Protein AF-H3DMJ4-F1 (afdb_monomer_lite)

Foldseek 3Di:
DQDDDLVVVVVVCLVPVVCLDPVVLVVLLVVLLVCVLVVVLVRSLNSLLVSLLSVVLVVVCVVVVHDSSVCSVVSSVQVVVDDPVVVVVSVVVSVVSNVVSNVSNVVVVVVVVVVVVVVVQQVQQDPVRDRPVVVLVPDDPQCVVCVVVVPPPSNVVVVVPDDDD

Sequence (165 aa):
GMLHRWDDSQRYLSDNPDLVCEETANYLVIMCIDLEVEEKHALMEQVAHQTIVMQFILELAKSLKVDPRGCFRQFFEKIKTADQQYQDAFNDELESFKERVRGRAKIRIEKAMKEYEEEERQKRLGPGGLDPVEVYESLPPEMQKCFDEKDIQMLQDVITKMDPT

Radius of gyration: 28.88 Å; chains: 1; bounding box: 57×34×80 Å

InterPro domains:
  IPR004918 Cdc37 [PTHR12800] (1-165)
  IPR013873 Cdc37, C-terminal [PF08564] (130-164)
  IPR013873 Cdc37, C-terminal [SM01069] (124-165)
  IPR013874 Cdc37, Hsp90 binding [PF08565] (5-108)
  IPR013874 Cdc37, Hsp90 binding [SM01070] (1-120)
  IPR038189 Cdc37, Hsp90-binding domain superfamily [G3DSA:1.20.58.610] (1-114)

Structure (mmCIF, N/CA/C/O backbone):
data_AF-H3DMJ4-F1
#
_entry.id   AF-H3DMJ4-F1
#
loop_
_atom_site.group_PDB
_atom_site.id
_atom_site.type_symbol
_atom_site.label_atom_id
_atom_site.label_alt_id
_atom_site.label_comp_id
_atom_site.label_asym_id
_atom_site.label_entity_id
_atom_site.label_seq_id
_atom_site.pdbx_PDB_ins_code
_atom_site.Cartn_x
_atom_site.Cartn_y
_atom_site.Cartn_z
_atom_site.occupancy
_atom_site.B_iso_or_equiv
_atom_site.auth_seq_id
_atom_site.auth_comp_id
_atom_site.auth_asym_id
_atom_site.auth_atom_id
_atom_site.pdbx_PDB_model_num
ATOM 1 N N . GLY A 1 1 ? 0.301 -7.784 -10.546 1.00 84.38 1 GLY A N 1
ATOM 2 C CA . GLY A 1 1 ? 0.264 -7.961 -9.084 1.00 84.38 1 GLY A CA 1
ATOM 3 C C . GLY A 1 1 ? 1.163 -9.085 -8.606 1.00 84.38 1 GLY A C 1
ATOM 4 O O . GLY A 1 1 ? 2.093 -8.809 -7.880 1.00 84.38 1 GLY A O 1
ATOM 5 N N . MET A 1 2 ? 0.915 -10.341 -8.992 1.00 93.38 2 MET A N 1
ATOM 6 C CA . MET A 1 2 ? 1.558 -11.500 -8.333 1.00 93.38 2 MET A CA 1
ATOM 7 C C . MET A 1 2 ? 2.869 -12.000 -8.969 1.00 93.38 2 MET A C 1
ATOM 9 O O . MET A 1 2 ? 3.516 -12.888 -8.417 1.00 93.38 2 MET A O 1
ATOM 13 N N . LEU A 1 3 ? 3.253 -11.463 -10.131 1.00 94.50 3 LEU A N 1
ATOM 14 C CA . LEU A 1 3 ? 4.530 -11.786 -10.772 1.00 94.50 3 LEU A CA 1
ATOM 15 C C . LEU A 1 3 ? 5.697 -11.189 -9.976 1.00 94.50 3 LEU A C 1
ATOM 17 O O . LEU A 1 3 ? 5.514 -10.254 -9.201 1.00 94.50 3 LEU A O 1
ATOM 21 N N . HIS A 1 4 ? 6.900 -11.717 -10.189 1.00 90.31 4 HIS A N 1
ATOM 22 C CA . HIS A 1 4 ? 8.109 -11.230 -9.516 1.00 90.31 4 HIS A CA 1
ATOM 23 C C . HIS A 1 4 ? 9.275 -11.067 -10.486 1.00 90.31 4 HIS A C 1
ATOM 25 O O . HIS A 1 4 ? 9.911 -10.020 -10.528 1.00 90.31 4 HIS A O 1
ATOM 31 N N . ARG A 1 5 ? 9.526 -12.085 -11.315 1.00 93.81 5 ARG A N 1
ATOM 32 C CA . ARG A 1 5 ? 10.631 -12.062 -12.273 1.00 93.81 5 ARG A CA 1
ATOM 33 C C . ARG A 1 5 ? 10.399 -10.997 -13.342 1.00 93.81 5 ARG A C 1
ATOM 35 O O . ARG A 1 5 ? 9.335 -10.947 -13.957 1.00 93.81 5 ARG A O 1
ATOM 42 N N . TRP A 1 6 ? 11.439 -10.215 -13.618 1.00 93.88 6 TRP A N 1
ATOM 43 C CA . TRP A 1 6 ? 11.411 -9.140 -14.610 1.00 93.88 6 TRP A CA 1
ATOM 44 C C . TRP A 1 6 ? 10.975 -9.604 -15.999 1.00 93.88 6 TRP A C 1
ATOM 46 O O . TRP A 1 6 ? 10.169 -8.937 -16.641 1.00 93.88 6 TRP A O 1
ATOM 56 N N . ASP A 1 7 ? 11.476 -10.757 -16.446 1.00 94.75 7 AS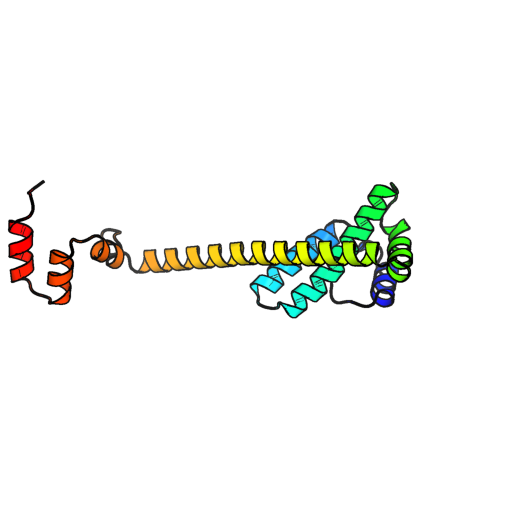P A N 1
ATOM 57 C CA . ASP A 1 7 ? 11.128 -11.320 -17.754 1.00 94.75 7 ASP A CA 1
ATOM 58 C C . ASP A 1 7 ? 9.643 -11.687 -17.843 1.00 94.75 7 ASP A C 1
ATOM 60 O O . ASP A 1 7 ? 9.000 -11.417 -18.858 1.00 94.75 7 ASP A O 1
ATOM 64 N N . ASP A 1 8 ? 9.080 -12.236 -16.764 1.00 96.75 8 ASP A N 1
ATOM 65 C CA . ASP A 1 8 ? 7.675 -12.638 -16.713 1.00 96.75 8 ASP A CA 1
ATOM 66 C C . ASP A 1 8 ? 6.763 -11.404 -16.707 1.00 96.75 8 ASP A C 1
ATOM 68 O O . ASP A 1 8 ? 5.798 -11.349 -17.471 1.00 96.75 8 ASP A O 1
ATOM 72 N N . SER A 1 9 ? 7.094 -10.376 -15.913 1.00 96.88 9 SER A N 1
ATOM 73 C CA . SER A 1 9 ? 6.357 -9.104 -15.902 1.00 96.88 9 SER A CA 1
ATOM 74 C C . SER A 1 9 ? 6.426 -8.391 -17.257 1.00 96.88 9 SER A C 1
ATOM 76 O O . SER A 1 9 ? 5.399 -7.949 -17.772 1.00 96.88 9 SER A O 1
ATOM 78 N N . GLN A 1 10 ? 7.606 -8.322 -17.880 1.00 96.69 10 GLN A N 1
ATOM 79 C CA . GLN A 1 10 ? 7.781 -7.706 -19.199 1.00 96.69 10 GLN A CA 1
ATOM 80 C C . GLN A 1 10 ? 6.995 -8.445 -20.289 1.00 96.69 10 GLN A C 1
ATOM 82 O O . GLN A 1 10 ? 6.391 -7.808 -21.160 1.00 96.69 10 GLN A O 1
ATOM 87 N N . ARG A 1 11 ? 6.997 -9.783 -20.251 1.00 97.31 11 ARG A N 1
ATOM 88 C CA . ARG A 1 11 ? 6.221 -10.617 -21.172 1.00 97.31 11 ARG A CA 1
ATOM 89 C C . ARG A 1 11 ? 4.725 -10.394 -20.980 1.00 97.31 11 ARG A C 1
ATOM 91 O O . ARG A 1 11 ? 4.039 -10.084 -21.944 1.00 97.31 11 ARG A O 1
ATOM 98 N N . TYR A 1 12 ? 4.244 -10.452 -19.742 1.00 97.69 12 TYR A N 1
ATOM 99 C CA . TYR A 1 12 ? 2.826 -10.279 -19.436 1.00 97.69 12 TYR A CA 1
ATOM 100 C C . TYR A 1 12 ? 2.287 -8.910 -19.879 1.00 97.69 12 TYR A C 1
ATOM 102 O O . TYR A 1 12 ? 1.199 -8.835 -20.446 1.00 97.69 12 TYR A O 1
ATOM 110 N N . LEU A 1 13 ? 3.063 -7.837 -19.680 1.00 97.44 13 LEU A N 1
ATOM 111 C CA . LEU A 1 13 ? 2.712 -6.493 -20.159 1.00 97.44 13 LEU A CA 1
ATOM 112 C C . LEU A 1 13 ? 2.834 -6.348 -21.683 1.00 97.44 13 LEU A C 1
ATOM 114 O O . LEU A 1 13 ? 2.126 -5.542 -22.275 1.00 97.44 13 LEU A O 1
ATOM 118 N N . SER A 1 14 ? 3.701 -7.126 -22.337 1.00 96.75 14 SER A N 1
ATOM 119 C CA . SER A 1 14 ? 3.756 -7.172 -23.805 1.00 96.75 14 SER A CA 1
ATOM 120 C C . SER A 1 14 ? 2.525 -7.849 -24.399 1.00 96.75 14 SER A C 1
ATOM 122 O O . SER A 1 14 ? 2.024 -7.382 -25.417 1.00 96.75 14 SER A O 1
ATOM 124 N N . ASP A 1 15 ? 2.039 -8.904 -23.746 1.00 97.81 15 ASP A N 1
ATOM 125 C CA . ASP A 1 15 ? 0.831 -9.627 -24.147 1.00 97.81 15 ASP A CA 1
ATOM 126 C C . ASP A 1 15 ? -0.447 -8.836 -23.799 1.00 97.81 15 ASP A C 1
ATOM 128 O O . ASP A 1 15 ? -1.472 -9.002 -24.454 1.00 97.81 15 ASP A O 1
ATOM 132 N N . ASN A 1 16 ? -0.380 -7.942 -22.803 1.00 97.25 16 ASN A N 1
ATOM 133 C CA . ASN A 1 16 ? -1.505 -7.124 -22.334 1.00 97.25 16 ASN A CA 1
ATOM 134 C C . ASN A 1 16 ? -1.114 -5.637 -22.158 1.00 97.25 16 ASN A C 1
ATOM 136 O O . ASN A 1 16 ? -1.073 -5.145 -21.023 1.00 97.25 16 ASN A O 1
ATOM 140 N N . PRO A 1 17 ? -0.834 -4.888 -23.244 1.00 95.81 17 PRO A N 1
ATOM 141 C CA . PRO A 1 17 ? -0.336 -3.511 -23.144 1.00 95.81 17 PRO A CA 1
ATOM 142 C C . PRO A 1 17 ? -1.311 -2.536 -22.480 1.00 95.81 17 PRO A C 1
ATOM 144 O O . PRO A 1 17 ? -0.881 -1.548 -21.889 1.00 95.81 17 PRO A O 1
ATOM 147 N N . ASP A 1 18 ? -2.616 -2.812 -22.540 1.00 96.62 18 ASP A N 1
ATOM 148 C CA . ASP A 1 18 ? -3.654 -1.964 -21.943 1.00 96.62 18 ASP A CA 1
ATOM 149 C C . ASP A 1 18 ? -3.535 -1.852 -20.417 1.00 96.62 18 ASP A C 1
ATOM 151 O O . ASP A 1 18 ? -4.002 -0.874 -19.837 1.00 96.62 18 ASP A O 1
ATOM 155 N N . LEU A 1 19 ? -2.857 -2.809 -19.772 1.00 97.69 19 LEU A N 1
ATOM 156 C CA . LEU A 1 19 ? -2.575 -2.781 -18.336 1.00 97.69 19 LEU A CA 1
ATOM 157 C C . LEU A 1 19 ? -1.495 -1.762 -17.954 1.00 97.69 19 LEU A C 1
ATOM 159 O O . LEU A 1 19 ? -1.340 -1.450 -16.775 1.00 97.69 19 LEU A O 1
ATOM 163 N N . VAL A 1 20 ? -0.732 -1.243 -18.919 1.00 97.81 20 VAL A N 1
ATOM 164 C CA . VAL A 1 20 ? 0.290 -0.225 -18.670 1.00 97.81 20 VAL A CA 1
ATOM 165 C C . VAL A 1 20 ? -0.379 1.154 -18.617 1.00 97.81 20 VAL A C 1
ATOM 167 O O . VAL A 1 20 ? -0.375 1.909 -19.592 1.00 97.81 20 VAL A O 1
ATOM 170 N N . CYS A 1 21 ? -1.007 1.458 -17.482 1.00 97.19 21 CYS A N 1
ATOM 171 C CA . CYS A 1 21 ? -1.759 2.693 -17.253 1.00 97.19 21 CYS A CA 1
ATOM 172 C C . CYS A 1 21 ? -1.837 3.074 -15.764 1.00 97.19 21 CYS A C 1
ATOM 174 O O . CYS A 1 21 ? -1.530 2.271 -14.876 1.00 97.19 21 CYS A O 1
ATOM 176 N N . GLU A 1 22 ? -2.263 4.311 -15.491 1.00 97.31 22 GLU A N 1
ATOM 177 C CA . GLU A 1 22 ? -2.405 4.834 -14.126 1.00 97.31 22 GLU A CA 1
ATOM 178 C C . GLU A 1 22 ? -3.496 4.097 -13.339 1.00 97.31 22 GLU A C 1
ATOM 180 O O . GLU A 1 22 ? -3.340 3.854 -12.144 1.00 97.31 22 GLU A O 1
ATOM 185 N N . GLU A 1 23 ? -4.572 3.667 -14.001 1.00 98.00 23 GLU A N 1
ATOM 186 C CA . GLU A 1 23 ? -5.675 2.935 -13.377 1.00 98.00 23 GLU A CA 1
ATOM 187 C C . GLU A 1 23 ? -5.204 1.604 -12.789 1.00 98.00 23 GLU A C 1
ATOM 189 O O . GLU A 1 23 ? -5.577 1.261 -11.665 1.00 98.00 23 GLU A O 1
ATOM 194 N N . THR A 1 24 ? -4.332 0.883 -13.500 1.00 98.19 24 THR A N 1
ATOM 195 C CA . THR A 1 24 ? -3.744 -0.363 -12.994 1.00 98.19 24 THR A CA 1
ATOM 196 C C . THR A 1 24 ? -2.871 -0.094 -11.772 1.00 98.19 24 THR A C 1
ATOM 198 O O . THR A 1 24 ? -2.977 -0.820 -10.785 1.00 98.19 24 THR A O 1
ATOM 201 N N . ALA A 1 25 ? -2.049 0.962 -11.787 1.00 97.81 25 ALA A N 1
ATOM 202 C CA . ALA A 1 25 ? -1.252 1.339 -10.619 1.00 97.81 25 ALA A CA 1
ATOM 203 C C . ALA A 1 25 ? -2.148 1.664 -9.412 1.00 97.81 25 ALA A C 1
ATOM 205 O O . ALA A 1 25 ? -1.938 1.121 -8.329 1.00 97.81 25 ALA A O 1
ATOM 206 N N . ASN A 1 26 ? -3.188 2.479 -9.609 1.00 97.50 26 ASN A N 1
ATOM 207 C CA . ASN A 1 26 ? -4.135 2.863 -8.560 1.00 97.50 26 ASN A CA 1
ATOM 208 C C . ASN A 1 26 ? -4.867 1.651 -7.973 1.00 97.50 26 ASN A C 1
ATOM 210 O O . ASN A 1 26 ? -4.999 1.531 -6.754 1.00 97.50 26 ASN A O 1
ATOM 214 N N . TYR A 1 27 ? -5.304 0.728 -8.828 1.00 98.38 27 TYR A N 1
ATOM 215 C CA . TYR A 1 27 ? -5.955 -0.501 -8.393 1.00 98.38 27 TYR A CA 1
ATOM 216 C C . TYR A 1 27 ? -5.019 -1.386 -7.560 1.00 98.38 27 TYR A C 1
ATOM 218 O O . TYR A 1 27 ? -5.423 -1.890 -6.513 1.00 98.38 27 TYR A O 1
ATOM 226 N N . LEU A 1 28 ? -3.754 -1.535 -7.971 1.00 98.31 28 LEU A N 1
ATOM 227 C CA . LEU A 1 28 ? -2.775 -2.313 -7.208 1.00 98.31 28 LEU A CA 1
ATOM 228 C C . LEU A 1 28 ? -2.476 -1.687 -5.836 1.00 98.31 28 LEU A C 1
ATOM 230 O O . LEU A 1 28 ? -2.317 -2.422 -4.865 1.00 98.31 28 LEU A O 1
ATOM 234 N N . VAL A 1 29 ? -2.471 -0.352 -5.719 1.00 98.38 29 VAL A N 1
ATOM 235 C CA . VAL A 1 29 ? -2.352 0.330 -4.416 1.00 98.38 29 VAL A CA 1
ATOM 236 C C . VAL A 1 29 ? -3.517 -0.031 -3.493 1.00 98.38 29 VAL A C 1
ATOM 238 O O . VAL A 1 29 ? -3.290 -0.357 -2.329 1.00 98.38 29 VAL A O 1
ATOM 241 N N . ILE A 1 30 ? -4.754 0.008 -3.999 1.00 98.00 30 ILE A N 1
ATOM 242 C CA . ILE A 1 30 ? -5.943 -0.364 -3.217 1.00 98.00 30 ILE A CA 1
ATOM 243 C C . ILE A 1 30 ? -5.851 -1.833 -2.789 1.00 98.00 30 ILE A C 1
ATOM 245 O O . ILE A 1 30 ? -6.026 -2.132 -1.611 1.00 98.00 30 ILE A O 1
ATOM 249 N N . MET A 1 31 ? -5.466 -2.720 -3.711 1.00 98.19 31 MET A N 1
ATOM 250 C CA . MET A 1 31 ? -5.263 -4.140 -3.424 1.00 98.19 31 MET A CA 1
ATOM 251 C C . MET A 1 31 ? -4.224 -4.369 -2.319 1.00 98.19 31 MET A C 1
ATOM 253 O O . MET A 1 31 ? -4.453 -5.201 -1.450 1.00 98.19 31 MET A O 1
ATOM 257 N N . CYS A 1 32 ? -3.107 -3.634 -2.307 1.00 98.50 32 CYS A N 1
ATOM 258 C CA . CYS A 1 32 ? -2.127 -3.724 -1.221 1.00 98.50 32 CYS A CA 1
ATOM 259 C C . CYS A 1 32 ? -2.745 -3.378 0.142 1.00 98.50 32 CYS A C 1
ATOM 261 O O . CYS A 1 32 ? -2.469 -4.063 1.121 1.00 98.50 32 CYS A O 1
ATOM 263 N N . ILE A 1 33 ? -3.585 -2.339 0.207 1.00 98.19 33 ILE A N 1
ATOM 264 C CA . ILE A 1 33 ? -4.247 -1.929 1.454 1.00 98.19 33 ILE A CA 1
ATOM 265 C C . ILE A 1 33 ? -5.249 -2.992 1.904 1.00 98.19 33 ILE A C 1
ATOM 267 O O . ILE A 1 33 ? -5.277 -3.323 3.084 1.00 98.19 33 ILE A O 1
ATOM 271 N N . ASP A 1 34 ? -6.059 -3.524 0.989 1.00 98.00 34 ASP A N 1
ATOM 272 C CA . ASP A 1 34 ? -7.039 -4.564 1.317 1.00 98.00 34 ASP A CA 1
ATOM 273 C C . ASP A 1 34 ? -6.344 -5.838 1.818 1.00 98.00 34 ASP A C 1
ATOM 275 O O . ASP A 1 34 ? -6.717 -6.373 2.857 1.00 98.00 34 ASP A O 1
ATOM 279 N N . LEU A 1 35 ? -5.270 -6.271 1.149 1.00 98.31 35 LEU A N 1
ATOM 280 C CA . LEU A 1 35 ? -4.471 -7.421 1.580 1.00 98.31 35 LEU A CA 1
ATOM 281 C C . LEU A 1 35 ? -3.855 -7.224 2.967 1.00 98.31 35 LEU A C 1
ATOM 283 O O . LEU A 1 35 ? -3.804 -8.172 3.744 1.00 98.31 35 LEU A O 1
ATOM 287 N N . GLU A 1 36 ? -3.394 -6.014 3.279 1.00 98.12 36 GLU A N 1
ATOM 288 C CA . GLU A 1 36 ? -2.839 -5.700 4.595 1.00 98.12 36 GLU A CA 1
ATOM 289 C C . GLU A 1 36 ? -3.915 -5.713 5.690 1.00 98.12 36 GLU A C 1
ATOM 291 O O . GLU A 1 36 ? -3.671 -6.228 6.777 1.00 98.12 36 GLU A O 1
ATOM 296 N N . VAL A 1 37 ? -5.119 -5.205 5.397 1.00 97.38 37 VAL A N 1
ATOM 297 C CA . VAL A 1 37 ? -6.276 -5.283 6.310 1.00 97.38 37 VAL A CA 1
ATOM 298 C C . VAL A 1 37 ? -6.719 -6.734 6.530 1.00 97.38 37 VAL A C 1
ATOM 300 O O . VAL A 1 37 ? -7.138 -7.083 7.627 1.00 97.38 37 VAL A O 1
ATOM 303 N N . GLU A 1 38 ? -6.602 -7.588 5.513 1.00 97.25 38 GLU A N 1
ATOM 304 C CA . GLU A 1 38 ? -6.886 -9.028 5.588 1.00 97.25 38 GLU A CA 1
ATOM 305 C C . GLU A 1 38 ? -5.750 -9.858 6.226 1.00 97.25 38 GLU A C 1
ATOM 307 O O . GLU A 1 38 ? -5.788 -11.087 6.154 1.00 97.25 38 GLU A O 1
ATOM 312 N N . GLU A 1 39 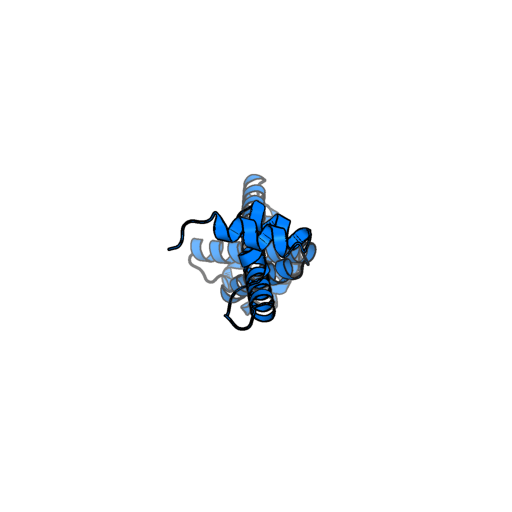? -4.723 -9.218 6.800 1.00 97.25 39 GLU A N 1
ATOM 313 C CA . GLU A 1 39 ? -3.539 -9.861 7.404 1.00 97.25 39 GLU A CA 1
ATOM 314 C C . GLU A 1 39 ? -2.712 -10.722 6.419 1.00 97.25 39 GLU A C 1
ATOM 316 O O . GLU A 1 39 ? -1.893 -11.563 6.798 1.00 97.25 39 GLU A O 1
ATOM 321 N N . LYS A 1 40 ? -2.868 -10.502 5.106 1.00 98.06 40 LYS A N 1
ATOM 322 C CA . LYS A 1 40 ? -2.141 -11.212 4.037 1.00 98.06 40 LYS A CA 1
ATOM 323 C C . LYS A 1 40 ? -0.819 -10.520 3.696 1.00 98.06 40 LYS A C 1
ATOM 325 O O . LYS A 1 40 ? -0.530 -10.250 2.527 1.00 98.06 40 LYS A O 1
ATOM 330 N N . HIS A 1 41 ? 0.018 -10.286 4.705 1.00 97.12 41 HIS A N 1
ATOM 331 C CA . HIS A 1 41 ? 1.241 -9.478 4.599 1.00 97.12 41 HIS A CA 1
ATOM 332 C C . HIS A 1 41 ? 2.195 -9.937 3.485 1.00 97.12 41 HIS A C 1
ATOM 334 O O . HIS A 1 41 ? 2.615 -9.137 2.656 1.00 97.12 41 HIS A O 1
ATOM 340 N N . ALA A 1 42 ? 2.483 -11.239 3.387 1.00 96.75 42 ALA A N 1
ATOM 341 C CA . ALA A 1 42 ? 3.395 -11.758 2.361 1.00 96.75 42 ALA A CA 1
ATOM 342 C C . ALA A 1 42 ? 2.884 -11.511 0.927 1.00 96.75 42 ALA A C 1
ATOM 344 O O . ALA A 1 42 ? 3.661 -11.227 0.016 1.00 96.75 42 ALA A O 1
ATOM 345 N N . LEU A 1 43 ? 1.564 -11.595 0.720 1.00 97.06 43 LEU A N 1
ATOM 346 C CA . LEU A 1 43 ? 0.959 -11.309 -0.579 1.00 97.06 43 LEU A CA 1
ATOM 347 C C . LEU A 1 43 ? 0.930 -9.801 -0.852 1.00 97.06 43 LEU A C 1
ATOM 349 O O . LEU A 1 43 ? 1.170 -9.394 -1.987 1.00 97.06 43 LEU A O 1
ATOM 353 N N . MET A 1 44 ? 0.690 -8.978 0.174 1.00 98.06 44 MET A N 1
ATOM 354 C CA . MET A 1 44 ? 0.785 -7.521 0.074 1.00 98.06 44 MET A CA 1
ATOM 355 C C . MET A 1 44 ? 2.172 -7.096 -0.409 1.00 98.06 44 MET A C 1
ATOM 357 O O . MET A 1 44 ? 2.251 -6.316 -1.356 1.00 98.06 44 MET A O 1
ATOM 361 N N . GLU A 1 45 ? 3.248 -7.652 0.156 1.00 97.25 45 GLU A N 1
ATOM 362 C CA . GLU A 1 45 ? 4.622 -7.310 -0.240 1.00 97.25 45 GLU A CA 1
ATOM 363 C C . GLU A 1 45 ? 4.915 -7.669 -1.703 1.00 97.25 45 GLU A C 1
ATOM 365 O O . GLU A 1 45 ? 5.513 -6.879 -2.438 1.00 97.25 45 GLU A O 1
ATOM 370 N N . GLN A 1 46 ? 4.419 -8.820 -2.166 1.00 96.44 46 GLN A N 1
ATOM 371 C CA . GLN A 1 46 ? 4.535 -9.226 -3.567 1.00 96.44 46 GLN A CA 1
ATOM 372 C C . GLN A 1 46 ? 3.796 -8.259 -4.506 1.00 96.44 46 GLN A C 1
ATOM 374 O O . GLN A 1 46 ? 4.325 -7.860 -5.547 1.00 96.44 46 GLN A O 1
ATOM 379 N N . VAL A 1 47 ? 2.569 -7.869 -4.147 1.00 98.19 47 VAL A N 1
ATOM 380 C CA . VAL A 1 47 ? 1.785 -6.917 -4.945 1.00 98.19 47 VAL A CA 1
ATOM 381 C C . VAL A 1 47 ? 2.433 -5.534 -4.913 1.00 98.19 47 VAL A C 1
ATOM 383 O O . VAL A 1 47 ? 2.531 -4.906 -5.965 1.00 98.19 47 VAL A O 1
ATOM 386 N N . ALA A 1 48 ? 2.953 -5.103 -3.762 1.00 98.06 48 ALA A N 1
ATOM 387 C CA . ALA A 1 48 ? 3.640 -3.829 -3.578 1.00 98.06 48 ALA A CA 1
ATOM 388 C C . ALA A 1 48 ? 4.839 -3.686 -4.516 1.00 98.06 48 ALA A C 1
ATOM 390 O O . ALA A 1 48 ? 4.979 -2.658 -5.177 1.00 98.06 48 ALA A O 1
ATOM 391 N N . HIS A 1 49 ? 5.635 -4.747 -4.663 1.00 97.69 49 HIS A N 1
ATOM 392 C CA . HIS A 1 49 ? 6.727 -4.773 -5.630 1.00 97.69 49 HIS A CA 1
ATOM 393 C C . HIS A 1 49 ? 6.232 -4.465 -7.052 1.00 97.69 49 HIS A C 1
ATOM 395 O O . HIS A 1 49 ? 6.753 -3.570 -7.715 1.00 97.69 49 HIS A O 1
ATOM 401 N N . GLN A 1 50 ? 5.181 -5.146 -7.527 1.00 97.56 50 GLN A N 1
ATOM 402 C CA . GLN A 1 50 ? 4.632 -4.880 -8.865 1.00 97.56 50 GLN A CA 1
ATOM 403 C C . GLN A 1 50 ? 3.949 -3.508 -8.982 1.00 97.56 50 GLN A C 1
ATOM 405 O O . GLN A 1 50 ? 3.901 -2.945 -10.077 1.00 97.56 50 GLN A O 1
ATOM 410 N N . THR A 1 51 ? 3.442 -2.953 -7.881 1.00 98.38 51 THR A N 1
ATOM 411 C CA . THR A 1 51 ? 2.909 -1.586 -7.839 1.00 98.38 51 THR A CA 1
ATOM 412 C C . THR A 1 51 ? 4.007 -0.565 -8.119 1.00 98.38 51 THR A C 1
ATOM 414 O O . THR A 1 51 ? 3.828 0.284 -8.993 1.00 98.38 51 THR A O 1
ATOM 417 N N . ILE A 1 52 ? 5.161 -0.682 -7.452 1.00 97.31 52 ILE A N 1
ATOM 418 C CA . ILE A 1 52 ? 6.311 0.207 -7.681 1.00 97.31 52 ILE A CA 1
ATOM 419 C C . ILE A 1 52 ? 6.852 0.060 -9.101 1.00 97.31 52 ILE A C 1
ATOM 421 O O . ILE A 1 52 ? 7.132 1.058 -9.757 1.00 97.31 52 ILE A O 1
ATOM 425 N N . VAL A 1 53 ? 6.904 -1.164 -9.633 1.00 96.88 53 VAL A N 1
ATOM 426 C CA . VAL A 1 53 ? 7.267 -1.404 -11.041 1.00 96.88 53 VAL A CA 1
ATOM 427 C C . VAL A 1 53 ? 6.379 -0.611 -11.994 1.00 96.88 53 VAL A C 1
ATOM 429 O O . VAL A 1 53 ? 6.884 0.077 -12.880 1.00 96.88 53 VAL A O 1
ATOM 432 N N . MET A 1 54 ? 5.058 -0.676 -11.810 1.00 98.00 54 MET A N 1
ATOM 433 C CA . MET A 1 54 ? 4.129 0.081 -12.647 1.00 98.00 54 MET A CA 1
ATOM 434 C C . MET A 1 54 ? 4.323 1.594 -12.476 1.00 98.00 54 MET A C 1
ATOM 436 O O . MET A 1 54 ? 4.336 2.320 -13.467 1.00 98.00 54 MET A O 1
ATOM 440 N N . GLN A 1 55 ? 4.530 2.075 -11.247 1.00 96.81 55 GLN A N 1
ATOM 441 C CA . GLN A 1 55 ? 4.783 3.495 -10.977 1.00 96.81 55 GLN A CA 1
ATOM 442 C C . GLN A 1 55 ? 6.057 3.997 -11.665 1.00 96.81 55 GLN A C 1
ATOM 444 O O . GLN A 1 55 ? 6.007 5.030 -12.328 1.00 96.81 55 GLN A O 1
ATOM 449 N N . PHE A 1 56 ? 7.155 3.241 -11.611 1.00 95.81 56 PHE A N 1
ATOM 450 C CA . PHE A 1 56 ? 8.411 3.598 -12.278 1.00 95.81 56 PHE A CA 1
ATOM 451 C C . PHE A 1 56 ? 8.281 3.585 -13.805 1.00 95.81 56 PHE A C 1
ATOM 453 O O . PHE A 1 56 ? 8.854 4.439 -14.483 1.00 95.81 56 PHE A O 1
ATOM 460 N N . ILE A 1 57 ? 7.505 2.653 -14.372 1.00 96.81 57 ILE A N 1
ATOM 461 C CA . ILE A 1 57 ? 7.189 2.654 -15.809 1.00 96.81 57 ILE A CA 1
ATOM 462 C C . ILE A 1 57 ? 6.456 3.947 -16.194 1.00 96.81 57 ILE A C 1
ATOM 464 O O . ILE A 1 57 ? 6.816 4.590 -17.183 1.00 96.81 57 ILE A O 1
ATOM 468 N N . LEU A 1 58 ? 5.443 4.336 -15.415 1.00 97.31 58 LEU A N 1
ATOM 469 C CA . LEU A 1 58 ? 4.665 5.554 -15.650 1.00 97.31 58 LEU A CA 1
ATOM 470 C C . LEU A 1 58 ? 5.512 6.819 -15.450 1.00 97.31 58 LEU A C 1
ATOM 472 O O . LEU A 1 58 ? 5.382 7.772 -16.217 1.00 97.31 58 LEU A O 1
ATOM 476 N N . GLU A 1 59 ? 6.402 6.834 -14.460 1.00 95.50 59 GLU A N 1
ATOM 477 C CA . GLU A 1 59 ? 7.332 7.936 -14.217 1.00 95.50 59 GLU A CA 1
ATOM 478 C C . GLU A 1 59 ? 8.333 8.091 -15.365 1.00 95.50 59 GLU A C 1
ATOM 480 O O . GLU A 1 59 ? 8.494 9.190 -15.895 1.00 95.50 59 GLU A O 1
ATOM 485 N N . LEU A 1 60 ? 8.921 6.987 -15.837 1.00 94.25 60 LEU A N 1
ATOM 486 C CA . LEU A 1 60 ? 9.805 6.992 -17.000 1.00 94.25 60 LEU A CA 1
ATOM 487 C C . LEU A 1 60 ? 9.095 7.555 -18.239 1.00 94.25 60 LEU A C 1
ATOM 489 O O . LEU A 1 60 ? 9.667 8.372 -18.963 1.00 94.25 60 LEU A O 1
ATOM 493 N N . ALA A 1 61 ? 7.846 7.152 -18.473 1.00 96.38 61 ALA A N 1
ATOM 494 C CA . ALA A 1 61 ? 7.033 7.659 -19.574 1.00 96.38 61 ALA A CA 1
ATOM 495 C C . ALA A 1 61 ? 6.810 9.176 -19.473 1.00 96.38 61 ALA A C 1
ATOM 497 O O . ALA A 1 61 ? 6.984 9.899 -20.459 1.00 96.38 61 ALA A O 1
ATOM 498 N N . LYS A 1 62 ? 6.516 9.672 -18.261 1.00 96.81 62 LYS A N 1
ATOM 499 C CA . LYS A 1 62 ? 6.383 11.108 -17.968 1.00 96.81 62 LYS A CA 1
ATOM 500 C C . LYS A 1 62 ? 7.690 11.858 -18.226 1.00 96.81 62 LYS A C 1
ATOM 502 O O . LYS A 1 62 ? 7.663 12.889 -18.899 1.00 96.81 62 LYS A O 1
ATOM 507 N N . SER A 1 63 ? 8.832 11.337 -17.771 1.00 95.25 63 SER A N 1
ATOM 508 C CA . SER A 1 63 ? 10.150 11.945 -18.012 1.00 95.25 63 SER A CA 1
ATOM 509 C C . SER A 1 63 ? 10.501 12.012 -19.500 1.00 95.25 63 SER A C 1
ATOM 511 O O . SER A 1 63 ? 11.047 13.013 -19.963 1.00 95.25 63 SER A O 1
ATOM 513 N N . LEU A 1 64 ? 10.169 10.965 -20.259 1.00 95.00 64 LEU A N 1
ATOM 514 C CA . LEU A 1 64 ? 10.428 10.878 -21.698 1.00 95.00 64 LEU A CA 1
ATOM 515 C C . LEU A 1 64 ? 9.368 11.588 -22.556 1.00 95.00 64 LEU A C 1
ATOM 517 O O . LEU A 1 64 ? 9.590 11.770 -23.751 1.00 95.00 64 LEU A O 1
ATOM 521 N N . LYS A 1 65 ? 8.245 12.015 -21.962 1.00 96.50 65 LYS A N 1
ATOM 522 C CA . LYS A 1 65 ? 7.085 12.612 -22.649 1.00 96.50 65 LYS A CA 1
ATOM 523 C C . LYS A 1 65 ? 6.520 11.711 -23.754 1.00 96.50 65 LYS A C 1
ATOM 525 O O . LYS A 1 65 ? 6.153 12.188 -24.827 1.00 96.50 65 LYS A O 1
ATOM 530 N N . VAL A 1 66 ? 6.460 10.409 -23.489 1.00 96.44 66 VAL A N 1
ATOM 531 C CA . VAL A 1 66 ? 5.910 9.395 -24.400 1.00 96.44 66 VAL A CA 1
ATOM 532 C C . VAL A 1 66 ? 4.819 8.592 -23.705 1.00 96.44 66 VAL A C 1
ATOM 534 O O . VAL A 1 66 ? 4.704 8.610 -22.482 1.00 96.44 66 VAL A O 1
ATOM 537 N N . ASP A 1 67 ? 4.019 7.873 -24.488 1.00 96.06 67 ASP A N 1
ATOM 538 C CA . ASP A 1 67 ? 3.038 6.940 -23.942 1.00 96.06 67 ASP A CA 1
ATOM 539 C C . ASP A 1 67 ? 3.747 5.775 -23.213 1.00 96.06 67 ASP A C 1
ATOM 541 O O . ASP A 1 67 ? 4.682 5.183 -23.775 1.00 96.06 67 ASP A O 1
ATOM 545 N N . PRO A 1 68 ? 3.324 5.407 -21.987 1.00 97.00 68 PRO A N 1
ATOM 546 C CA . PRO A 1 68 ? 3.972 4.353 -21.208 1.00 97.00 68 PRO A CA 1
ATOM 547 C C . PRO A 1 68 ? 3.948 2.981 -21.898 1.00 97.00 68 PRO A C 1
ATOM 549 O O . PRO A 1 68 ? 4.896 2.202 -21.759 1.00 97.00 68 PRO A O 1
ATOM 552 N N . ARG A 1 69 ? 2.937 2.699 -22.728 1.00 96.31 69 ARG A N 1
ATOM 553 C CA . ARG A 1 69 ? 2.828 1.463 -23.524 1.00 96.31 69 ARG A CA 1
ATOM 554 C C . ARG A 1 69 ? 3.928 1.374 -24.584 1.00 96.31 69 ARG A C 1
ATOM 556 O O . ARG A 1 69 ? 4.309 0.277 -24.994 1.00 96.31 69 ARG A O 1
ATOM 563 N N . GLY A 1 70 ? 4.468 2.519 -25.004 1.00 94.50 70 GLY A N 1
ATOM 564 C CA . GLY A 1 70 ? 5.577 2.615 -25.950 1.00 94.50 70 GLY A CA 1
ATOM 565 C C . GLY A 1 70 ? 6.962 2.462 -25.315 1.00 94.50 70 GLY A C 1
ATOM 566 O O . GLY A 1 70 ? 7.904 2.097 -26.017 1.00 94.50 70 GLY A O 1
ATOM 567 N N . CYS A 1 71 ? 7.108 2.705 -24.006 1.00 95.50 71 CYS A N 1
ATOM 568 C CA . CYS A 1 71 ? 8.425 2.768 -23.359 1.00 95.50 71 CYS A CA 1
ATOM 569 C C . CYS A 1 71 ? 8.636 1.811 -22.179 1.00 95.50 71 CYS A C 1
ATOM 571 O O . CYS A 1 71 ? 9.764 1.717 -21.699 1.00 95.50 71 CYS A O 1
ATOM 573 N N . PHE A 1 72 ? 7.625 1.058 -21.726 1.00 95.88 72 PHE A N 1
ATOM 574 C CA . PHE A 1 72 ? 7.766 0.174 -20.556 1.00 95.88 72 PHE A CA 1
ATOM 575 C C . PHE A 1 72 ? 8.905 -0.852 -20.678 1.00 95.88 72 PHE A C 1
ATOM 577 O O . PHE A 1 72 ? 9.523 -1.211 -19.681 1.00 95.88 72 PHE A O 1
ATOM 584 N N . ARG A 1 73 ? 9.238 -1.308 -21.895 1.00 95.94 73 ARG A N 1
ATOM 585 C CA . ARG A 1 73 ? 10.359 -2.241 -22.122 1.00 95.94 73 ARG A CA 1
ATOM 586 C C . ARG A 1 73 ? 11.707 -1.640 -21.719 1.00 95.94 73 ARG A C 1
ATOM 588 O O . ARG A 1 73 ? 12.533 -2.353 -21.162 1.00 95.94 73 ARG A O 1
ATOM 595 N N . GLN A 1 74 ? 11.886 -0.330 -21.910 1.00 93.88 74 GLN A N 1
ATOM 596 C CA . GLN A 1 74 ? 13.116 0.372 -21.532 1.00 93.88 74 GLN A CA 1
ATOM 597 C C . GLN A 1 74 ? 13.322 0.387 -20.014 1.00 93.88 74 GLN A C 1
ATOM 599 O O . GLN A 1 74 ? 14.460 0.366 -19.555 1.00 93.88 74 GLN A O 1
ATOM 604 N N . PHE A 1 75 ? 12.242 0.399 -19.221 1.00 94.44 75 PHE A N 1
ATOM 605 C CA . PHE A 1 75 ? 12.348 0.237 -17.769 1.00 94.44 75 PHE A CA 1
ATOM 606 C C . PHE A 1 75 ? 12.953 -1.131 -17.420 1.00 94.44 75 PHE A C 1
ATOM 608 O O . PHE A 1 75 ? 13.920 -1.196 -16.666 1.00 94.44 75 PHE A O 1
ATOM 615 N N . PHE A 1 76 ? 12.442 -2.213 -18.019 1.00 94.25 76 PHE A N 1
ATOM 616 C CA . PHE A 1 76 ? 12.941 -3.566 -17.754 1.00 94.25 76 PHE A CA 1
ATOM 617 C C . PHE A 1 76 ? 14.377 -3.788 -18.238 1.00 94.25 76 PHE A C 1
ATOM 619 O O . PHE A 1 76 ? 15.114 -4.552 -17.624 1.00 94.25 76 PHE A O 1
ATOM 626 N N . GLU A 1 77 ? 14.791 -3.131 -19.319 1.00 92.31 77 GLU A N 1
ATOM 627 C CA . GLU A 1 77 ? 16.190 -3.133 -19.758 1.00 92.31 77 GLU A CA 1
ATOM 628 C C . GLU A 1 77 ? 17.085 -2.427 -18.734 1.00 92.31 77 GLU A C 1
ATOM 630 O O . GLU A 1 77 ? 18.095 -2.991 -18.316 1.00 92.31 77 GLU A O 1
ATOM 635 N N . LYS A 1 78 ? 16.672 -1.242 -18.263 1.00 89.81 78 LYS A N 1
ATOM 636 C CA . LYS A 1 78 ? 17.429 -0.452 -17.284 1.00 89.81 78 LYS A CA 1
ATOM 637 C C . LYS A 1 78 ? 17.545 -1.139 -15.929 1.00 89.81 78 LYS A C 1
ATOM 639 O O . LYS A 1 78 ? 18.651 -1.216 -15.416 1.00 89.81 78 LYS A O 1
ATOM 644 N N . ILE A 1 79 ? 16.453 -1.657 -15.361 1.00 89.56 79 ILE A N 1
ATOM 645 C CA . ILE A 1 79 ? 16.464 -2.271 -14.018 1.00 89.56 79 ILE A CA 1
ATOM 646 C C . ILE A 1 79 ? 17.334 -3.539 -13.967 1.00 89.56 79 ILE A C 1
ATOM 648 O O . ILE A 1 79 ? 17.953 -3.820 -12.947 1.00 89.56 79 ILE A O 1
ATOM 652 N N . LYS A 1 80 ? 17.441 -4.293 -15.073 1.00 89.12 80 LYS A N 1
ATOM 653 C CA . LYS A 1 80 ? 18.267 -5.514 -15.146 1.00 89.12 80 LYS A CA 1
ATOM 654 C C . LYS A 1 80 ? 19.766 -5.225 -15.174 1.00 89.12 80 LYS A C 1
ATOM 656 O O . LYS A 1 80 ? 20.549 -6.063 -14.738 1.00 89.12 80 LYS A O 1
ATOM 661 N N . THR A 1 81 ? 20.163 -4.075 -15.712 1.00 90.19 81 THR A N 1
ATOM 662 C CA . THR A 1 81 ? 21.566 -3.636 -15.786 1.00 90.19 81 THR A CA 1
ATOM 663 C C . THR A 1 81 ? 21.843 -2.439 -14.880 1.00 90.19 81 THR A C 1
ATOM 665 O O . THR A 1 81 ? 22.847 -1.753 -15.063 1.00 90.19 81 THR A O 1
ATOM 668 N N . ALA A 1 82 ? 20.924 -2.149 -13.961 1.00 86.69 82 ALA A N 1
ATOM 669 C CA . ALA A 1 82 ? 20.993 -1.010 -13.068 1.00 86.69 82 ALA A CA 1
ATOM 670 C C . ALA A 1 82 ? 22.189 -1.143 -12.129 1.00 86.69 82 ALA A C 1
ATOM 672 O O . ALA A 1 82 ? 22.483 -2.234 -11.630 1.00 86.69 82 ALA A O 1
ATOM 673 N N . ASP A 1 83 ? 22.848 -0.018 -11.873 1.00 88.25 83 ASP A N 1
ATOM 674 C CA . ASP A 1 83 ? 23.853 0.064 -10.828 1.00 88.25 83 ASP A CA 1
ATOM 675 C C . ASP A 1 83 ? 23.214 -0.091 -9.441 1.00 88.25 83 ASP A C 1
ATOM 677 O O . ASP A 1 83 ? 21.993 -0.014 -9.270 1.00 88.25 83 ASP A O 1
ATOM 681 N N . GLN A 1 84 ? 24.057 -0.333 -8.436 1.00 90.06 84 GLN A N 1
ATOM 682 C CA . GLN A 1 84 ? 23.594 -0.536 -7.064 1.00 90.06 84 GLN A CA 1
ATOM 683 C C . GLN A 1 84 ? 22.764 0.658 -6.576 1.00 90.06 84 GLN A C 1
ATOM 685 O O . GLN A 1 84 ? 21.730 0.465 -5.955 1.00 90.06 84 GLN A O 1
ATOM 690 N N . GLN A 1 85 ? 23.157 1.880 -6.946 1.00 90.19 85 GLN A N 1
ATOM 691 C CA . GLN A 1 85 ? 22.456 3.096 -6.550 1.00 90.19 85 GLN A CA 1
ATOM 692 C C . GLN A 1 85 ? 21.002 3.128 -7.044 1.00 90.19 85 GLN A C 1
ATOM 694 O O . GLN A 1 85 ? 20.109 3.521 -6.295 1.00 90.19 85 GLN A O 1
ATOM 699 N N . TYR A 1 86 ? 20.741 2.715 -8.286 1.00 88.56 86 TYR A N 1
ATOM 700 C CA . TYR A 1 86 ? 19.378 2.662 -8.809 1.00 88.56 86 TYR A CA 1
ATOM 701 C C . TYR A 1 86 ? 18.554 1.529 -8.178 1.00 88.56 86 TYR A C 1
ATOM 703 O O . TYR A 1 86 ? 17.360 1.704 -7.934 1.00 88.56 86 TYR A O 1
ATOM 711 N N . GLN A 1 87 ? 19.178 0.385 -7.875 1.00 89.50 87 GLN A N 1
ATOM 712 C CA . GLN A 1 87 ? 18.511 -0.705 -7.149 1.00 89.50 87 GLN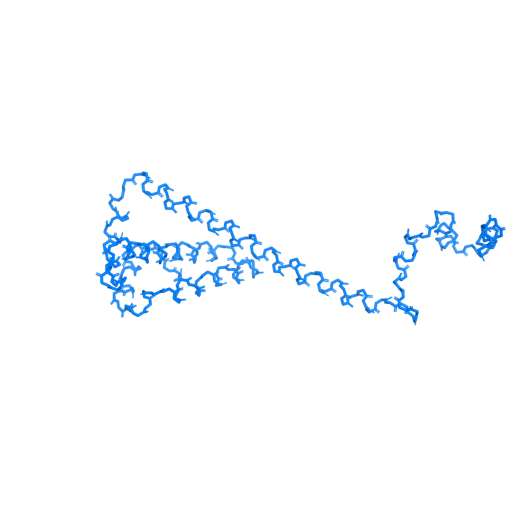 A CA 1
ATOM 713 C C . GLN A 1 87 ? 18.158 -0.299 -5.714 1.00 89.50 87 GLN A C 1
ATOM 715 O O . GLN A 1 87 ? 17.050 -0.577 -5.260 1.00 89.50 87 GLN A O 1
ATOM 720 N N . ASP A 1 88 ? 19.063 0.397 -5.028 1.00 92.81 88 ASP A N 1
ATOM 721 C CA . ASP A 1 88 ? 18.843 0.906 -3.675 1.00 92.81 88 ASP A CA 1
ATOM 722 C C . ASP A 1 88 ? 17.692 1.916 -3.666 1.00 92.81 88 ASP A C 1
ATOM 724 O O . ASP A 1 88 ? 16.760 1.765 -2.886 1.00 92.81 88 ASP A O 1
ATOM 728 N N . ALA A 1 89 ? 17.669 2.861 -4.613 1.00 91.56 89 ALA A N 1
ATOM 729 C CA . ALA A 1 89 ? 16.569 3.818 -4.742 1.00 91.56 89 ALA A CA 1
ATOM 730 C C . ALA A 1 89 ? 15.209 3.138 -5.001 1.00 91.56 89 ALA A C 1
ATOM 732 O O . ALA A 1 89 ? 14.187 3.559 -4.459 1.00 91.56 89 ALA A O 1
ATOM 733 N N . PHE A 1 90 ? 15.184 2.076 -5.814 1.00 93.00 90 PHE A N 1
ATOM 734 C CA . PHE A 1 90 ? 13.972 1.283 -6.036 1.00 93.00 90 PHE A CA 1
ATOM 735 C C . PHE A 1 90 ? 13.513 0.577 -4.752 1.00 93.00 90 PHE A C 1
ATOM 737 O O . PHE A 1 90 ? 12.324 0.593 -4.429 1.00 93.00 90 PHE A O 1
ATOM 744 N N . ASN A 1 91 ? 14.447 -0.026 -4.012 1.00 94.56 91 ASN A N 1
ATOM 745 C CA . ASN A 1 91 ? 14.150 -0.711 -2.756 1.00 94.56 91 ASN A CA 1
ATOM 746 C C . ASN A 1 91 ? 13.675 0.268 -1.673 1.00 94.56 91 ASN A C 1
ATOM 748 O O . ASN A 1 91 ? 12.701 -0.024 -0.984 1.00 94.56 91 ASN A O 1
ATOM 752 N N . ASP A 1 92 ? 14.290 1.445 -1.569 1.00 96.56 92 ASP A N 1
ATOM 753 C CA . ASP A 1 92 ? 13.894 2.496 -0.628 1.00 96.56 92 ASP A CA 1
ATOM 754 C C . ASP A 1 92 ? 12.470 2.998 -0.906 1.00 96.56 92 ASP A C 1
ATOM 756 O O . ASP A 1 92 ? 11.675 3.177 0.026 1.00 96.56 92 ASP A O 1
ATOM 760 N N . GLU A 1 93 ? 12.104 3.181 -2.180 1.00 96.44 93 GLU A N 1
ATOM 761 C CA . GLU A 1 93 ? 10.734 3.556 -2.546 1.00 96.44 93 GLU A CA 1
ATOM 762 C C . GLU A 1 93 ? 9.746 2.415 -2.264 1.00 96.44 93 GLU A C 1
ATOM 764 O O . GLU A 1 93 ? 8.632 2.663 -1.797 1.00 96.44 93 GLU A O 1
ATOM 769 N N . LEU A 1 94 ? 10.152 1.159 -2.474 1.00 97.25 94 LEU A N 1
ATOM 770 C CA . LEU A 1 94 ? 9.342 -0.010 -2.138 1.00 97.25 94 LEU A CA 1
ATOM 771 C C . LEU A 1 94 ? 9.090 -0.136 -0.632 1.00 97.25 94 LEU A C 1
ATOM 773 O O . LEU A 1 94 ? 7.945 -0.354 -0.229 1.00 97.25 94 LEU A O 1
ATOM 777 N N . GLU A 1 95 ? 10.111 0.032 0.209 1.00 98.12 95 GLU A N 1
ATOM 778 C CA . GLU A 1 95 ? 9.937 0.044 1.666 1.00 98.12 95 GLU A CA 1
ATOM 779 C C . GLU A 1 95 ? 9.061 1.215 2.109 1.00 98.12 95 GLU A C 1
ATOM 781 O O . GLU A 1 95 ? 8.095 1.027 2.851 1.00 98.12 95 GLU A O 1
ATOM 786 N N . SER A 1 96 ? 9.319 2.410 1.574 1.00 98.19 96 SER A N 1
ATOM 787 C CA . SER A 1 96 ? 8.509 3.598 1.851 1.00 98.19 96 SER A CA 1
ATOM 788 C C . SER A 1 96 ? 7.044 3.388 1.466 1.00 98.19 96 SER A C 1
ATOM 790 O O . SER A 1 96 ? 6.134 3.793 2.192 1.00 98.19 96 SER A O 1
ATOM 792 N N . PHE A 1 97 ? 6.782 2.728 0.338 1.00 98.31 97 PHE A N 1
ATOM 793 C CA . PHE A 1 97 ? 5.433 2.388 -0.089 1.00 98.31 97 PHE A CA 1
ATOM 794 C C . PHE A 1 97 ? 4.769 1.361 0.829 1.00 98.31 97 PHE A C 1
ATOM 796 O O . PHE A 1 97 ? 3.614 1.566 1.210 1.00 98.31 97 PHE A O 1
ATOM 803 N N . LYS A 1 98 ? 5.484 0.308 1.241 1.00 98.31 98 LYS A N 1
ATOM 804 C CA . LYS A 1 98 ? 4.971 -0.679 2.205 1.00 98.31 98 LYS A CA 1
ATOM 805 C C . LYS A 1 98 ? 4.592 -0.028 3.533 1.00 98.31 98 LYS A C 1
ATOM 807 O O . LYS A 1 98 ? 3.504 -0.289 4.041 1.00 98.31 98 LYS A O 1
ATOM 812 N N . GLU A 1 99 ? 5.412 0.884 4.049 1.00 98.38 99 GLU A N 1
ATOM 813 C CA . GLU A 1 99 ? 5.091 1.651 5.260 1.00 98.38 99 GLU A CA 1
ATOM 814 C C . GLU A 1 99 ? 3.820 2.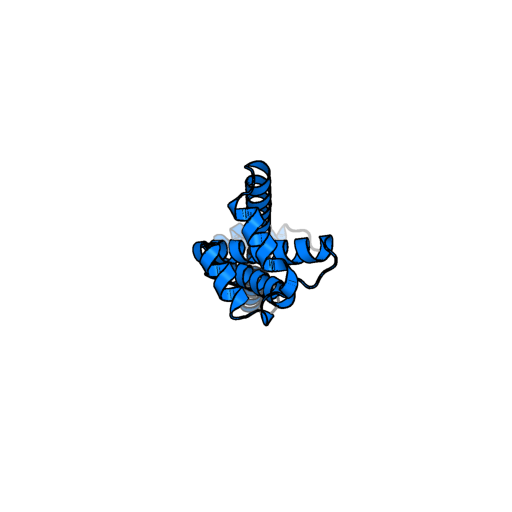496 5.094 1.00 98.38 99 GLU A C 1
ATOM 816 O O . GLU A 1 99 ? 2.940 2.493 5.960 1.00 98.38 99 GLU A O 1
ATOM 821 N N . ARG A 1 100 ? 3.651 3.163 3.943 1.00 98.25 100 ARG A N 1
ATOM 822 C CA . ARG A 1 100 ? 2.411 3.900 3.642 1.00 98.25 100 ARG A CA 1
ATOM 823 C C . ARG A 1 100 ? 1.194 2.973 3.597 1.00 98.25 100 ARG A C 1
ATOM 825 O O . ARG A 1 100 ? 0.140 3.345 4.113 1.00 98.25 100 ARG A O 1
ATOM 832 N N . VAL A 1 101 ? 1.318 1.782 3.008 1.00 98.25 101 VAL A N 1
ATOM 833 C CA . VAL A 1 101 ? 0.241 0.778 2.964 1.00 98.25 101 VAL A CA 1
ATOM 834 C C . VAL A 1 101 ? -0.137 0.327 4.376 1.00 98.25 101 VAL A C 1
ATOM 836 O O . VAL A 1 101 ? -1.314 0.412 4.729 1.00 98.25 101 VAL A O 1
ATOM 839 N N . ARG A 1 102 ? 0.846 -0.049 5.205 1.00 98.25 102 ARG A N 1
ATOM 840 C CA . ARG A 1 102 ? 0.649 -0.441 6.614 1.00 98.25 102 ARG A CA 1
ATOM 841 C C . ARG A 1 102 ? -0.052 0.655 7.413 1.00 98.25 102 ARG A C 1
ATOM 843 O O . ARG A 1 102 ? -1.042 0.395 8.095 1.00 98.25 102 ARG A O 1
ATOM 850 N N . GLY A 1 103 ? 0.388 1.905 7.262 1.00 97.94 103 GLY A N 1
ATOM 851 C CA . GLY A 1 103 ? -0.251 3.054 7.906 1.00 97.94 103 GLY A CA 1
ATOM 852 C C . GLY A 1 103 ? -1.713 3.241 7.484 1.00 97.94 103 GLY A C 1
ATOM 853 O O . GLY A 1 103 ? -2.580 3.483 8.322 1.00 97.94 103 GLY A O 1
ATOM 854 N N . ARG A 1 104 ? -2.024 3.085 6.192 1.00 97.81 104 ARG A N 1
ATOM 855 C CA . ARG A 1 104 ? -3.400 3.207 5.675 1.00 97.81 104 ARG A CA 1
ATOM 856 C C . ARG A 1 104 ? -4.294 2.052 6.122 1.00 97.81 104 ARG A C 1
ATOM 858 O O . ARG A 1 104 ? -5.462 2.292 6.425 1.00 97.81 104 ARG A O 1
ATOM 865 N N . ALA A 1 105 ? -3.761 0.836 6.185 1.00 97.56 105 ALA A N 1
ATOM 866 C CA . ALA A 1 105 ? -4.472 -0.327 6.700 1.00 97.56 105 ALA A CA 1
ATOM 867 C C . ALA A 1 105 ? -4.801 -0.162 8.188 1.00 97.56 105 ALA A C 1
ATOM 869 O O . ALA A 1 105 ? -5.963 -0.297 8.569 1.00 97.56 105 ALA A O 1
ATOM 870 N N . LYS A 1 106 ? -3.824 0.265 9.000 1.00 97.06 106 LYS A N 1
ATOM 871 C CA . LYS A 1 106 ? -4.016 0.556 10.427 1.00 97.06 106 LYS A CA 1
ATOM 872 C C . LYS A 1 106 ? -5.143 1.562 10.667 1.00 97.06 106 LYS A C 1
ATOM 874 O O . LYS A 1 106 ? -6.026 1.294 11.470 1.00 97.06 106 LYS A O 1
ATOM 879 N N . ILE A 1 107 ? -5.183 2.657 9.904 1.00 96.62 107 ILE A N 1
ATOM 880 C CA . ILE A 1 107 ? -6.267 3.653 9.993 1.00 96.62 107 ILE A CA 1
ATOM 881 C C . ILE A 1 107 ? -7.643 3.028 9.689 1.00 96.62 107 ILE A C 1
ATOM 883 O O . ILE A 1 107 ? -8.630 3.374 10.337 1.00 96.62 107 ILE A O 1
ATOM 887 N N . ARG A 1 108 ? -7.742 2.117 8.706 1.00 94.62 108 ARG A N 1
ATOM 888 C CA . ARG A 1 108 ? -9.013 1.433 8.388 1.00 94.62 108 ARG A CA 1
ATOM 889 C C . ARG A 1 108 ? -9.441 0.482 9.505 1.00 94.62 108 ARG A C 1
ATOM 891 O O . ARG A 1 108 ? -10.623 0.467 9.834 1.00 94.62 108 ARG A O 1
ATOM 898 N N . ILE A 1 109 ? -8.498 -0.256 10.090 1.00 93.25 109 ILE A N 1
ATOM 899 C CA . ILE A 1 109 ? -8.754 -1.165 11.216 1.00 93.25 109 ILE A CA 1
ATOM 900 C C . ILE A 1 109 ? -9.204 -0.371 12.445 1.00 93.25 109 ILE A C 1
ATOM 902 O O . ILE A 1 109 ? -10.257 -0.664 12.998 1.00 93.25 109 ILE A O 1
ATOM 906 N N . GLU A 1 110 ? -8.474 0.679 12.828 1.00 94.75 110 GLU A N 1
ATOM 907 C CA . GLU A 1 110 ? -8.820 1.541 13.968 1.00 94.75 110 GLU A CA 1
ATOM 908 C C . GLU A 1 110 ? -10.204 2.175 13.807 1.00 94.75 110 GLU A C 1
ATOM 910 O O . GLU A 1 110 ? -10.981 2.231 14.759 1.00 94.75 110 GLU A O 1
ATOM 915 N N . LYS A 1 111 ? -10.543 2.622 12.591 1.00 94.88 111 LYS A N 1
ATOM 916 C CA . LYS A 1 111 ? -11.875 3.152 12.298 1.00 94.88 111 LYS A CA 1
ATOM 917 C C . LYS A 1 111 ? -12.962 2.092 12.511 1.00 94.88 111 LYS A C 1
ATOM 919 O O . LYS A 1 111 ? -13.949 2.388 13.175 1.00 94.88 111 LYS A O 1
ATOM 924 N N . ALA A 1 112 ? -12.769 0.883 11.986 1.00 91.88 112 ALA A N 1
ATOM 925 C CA . ALA A 1 112 ? -13.725 -0.211 12.147 1.00 91.88 112 ALA A CA 1
ATOM 926 C C . ALA A 1 112 ? -13.859 -0.654 13.616 1.00 91.88 112 ALA A C 1
ATOM 928 O O . ALA A 1 112 ? -14.968 -0.891 14.085 1.00 91.88 112 ALA A O 1
ATOM 929 N N . MET A 1 113 ? -12.750 -0.706 14.363 1.00 91.94 113 MET A N 1
ATOM 930 C CA . MET A 1 113 ? -12.760 -1.001 15.800 1.00 91.94 113 MET A CA 1
ATOM 931 C C . MET A 1 113 ? -13.530 0.056 16.587 1.00 91.94 113 MET A C 1
ATOM 933 O O . MET A 1 113 ? -14.374 -0.292 17.402 1.00 91.94 113 MET A O 1
ATOM 937 N N . LYS A 1 114 ? -13.299 1.342 16.305 1.00 93.94 114 LYS A N 1
ATOM 938 C CA . LYS A 1 114 ? -14.009 2.438 16.969 1.00 93.94 114 LYS A CA 1
ATOM 939 C C . LYS A 1 114 ? -15.510 2.424 16.672 1.00 93.94 114 LYS A C 1
ATOM 941 O O . LYS A 1 114 ? -16.311 2.694 17.560 1.00 93.94 114 LYS A O 1
ATOM 946 N N . GLU A 1 115 ? -15.896 2.130 15.431 1.00 92.88 115 GLU A N 1
ATOM 947 C CA . GLU A 1 115 ? -17.306 1.974 15.050 1.00 92.88 115 GLU A CA 1
ATOM 948 C C . GLU A 1 115 ? -17.950 0.802 15.804 1.00 92.88 115 GLU A C 1
ATOM 950 O O . GLU A 1 115 ? -19.027 0.961 16.374 1.00 92.88 115 GLU A O 1
ATOM 955 N N . TYR A 1 116 ? -17.254 -0.333 15.904 1.00 89.81 116 TYR A N 1
ATOM 956 C CA . TYR A 1 116 ? -17.706 -1.488 16.679 1.00 89.81 116 TYR A CA 1
ATOM 957 C C . TYR A 1 116 ? -17.830 -1.187 18.184 1.00 89.81 116 TYR A C 1
ATOM 959 O O . TYR A 1 116 ? -18.826 -1.543 18.812 1.00 89.81 116 TYR A O 1
ATOM 967 N N . GLU A 1 117 ? -16.850 -0.500 18.773 1.00 90.12 117 GLU A N 1
ATOM 968 C CA . GLU A 1 117 ? -16.881 -0.085 20.180 1.00 90.12 117 GLU A CA 1
ATOM 969 C C . GLU A 1 117 ? -18.045 0.866 20.477 1.00 90.12 117 GLU A C 1
ATOM 971 O O . GLU A 1 117 ? -18.691 0.727 21.518 1.00 90.12 117 GLU A O 1
ATOM 976 N N . GLU A 1 118 ? -18.340 1.801 19.569 1.00 90.12 118 GLU A N 1
ATOM 977 C CA . GLU A 1 118 ? -19.490 2.697 19.700 1.00 90.12 118 GLU A CA 1
ATOM 978 C C . GLU A 1 118 ? -20.808 1.926 19.570 1.00 90.12 118 GLU A C 1
ATOM 980 O O . GLU A 1 118 ? -21.723 2.158 20.352 1.00 90.12 118 GLU A O 1
ATOM 985 N N . GLU A 1 119 ? -20.922 0.961 18.654 1.00 91.06 119 GLU A N 1
ATOM 986 C CA . GLU A 1 119 ? -22.113 0.106 18.568 1.00 91.06 119 GLU A CA 1
ATOM 987 C C . GLU A 1 119 ? -22.339 -0.704 19.853 1.00 91.06 119 GLU A C 1
ATOM 989 O O . GLU A 1 119 ? -23.460 -0.764 20.366 1.00 91.06 119 GLU A O 1
ATOM 994 N N . GLU A 1 120 ? -21.283 -1.294 20.417 1.00 89.62 120 GLU A N 1
ATOM 995 C CA . GLU A 1 120 ? -21.352 -1.993 21.705 1.00 89.62 120 GLU A CA 1
ATOM 996 C C . GLU A 1 120 ? -21.666 -1.030 22.859 1.00 89.62 120 GLU A C 1
ATOM 998 O O . GLU A 1 120 ? -22.403 -1.388 23.782 1.00 89.62 120 GLU A O 1
ATOM 1003 N N . ARG A 1 121 ? -21.168 0.212 22.796 1.00 88.69 121 ARG A N 1
ATOM 1004 C CA . ARG A 1 121 ? -21.515 1.287 23.735 1.00 88.69 121 ARG A CA 1
ATOM 1005 C C . ARG A 1 121 ? -22.994 1.621 23.677 1.00 88.69 121 ARG A C 1
ATOM 1007 O O . ARG A 1 121 ? -23.644 1.642 24.716 1.00 88.69 121 ARG A O 1
ATOM 1014 N N . GLN A 1 122 ? -23.547 1.796 22.483 1.00 89.31 122 GLN A N 1
ATOM 1015 C CA . GLN A 1 122 ? -24.970 2.068 22.298 1.00 89.31 122 GLN A CA 1
ATOM 1016 C C . GLN A 1 122 ? -25.849 0.930 22.841 1.00 89.31 122 GLN A C 1
ATOM 1018 O O . GLN A 1 122 ? -26.874 1.197 23.466 1.00 89.31 122 GLN A O 1
ATOM 1023 N N . LYS A 1 123 ? -25.437 -0.338 22.684 1.00 90.75 123 LYS A N 1
ATOM 1024 C CA . LYS A 1 123 ? -26.182 -1.499 23.216 1.00 90.75 123 LYS A CA 1
ATOM 1025 C C . LYS A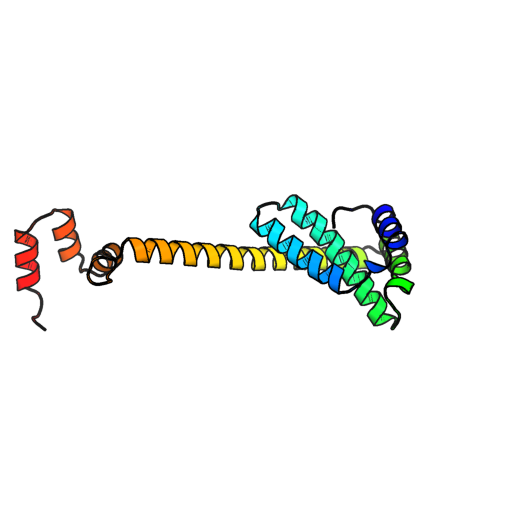 1 123 ? -26.215 -1.571 24.745 1.00 90.75 123 LYS A C 1
ATOM 1027 O O . LYS A 1 123 ? -27.173 -2.117 25.290 1.00 90.75 123 LYS A O 1
ATOM 1032 N N . ARG A 1 124 ? -25.191 -1.057 25.435 1.00 90.69 124 ARG A N 1
ATOM 1033 C CA . ARG A 1 124 ? -25.107 -1.065 26.909 1.00 90.69 124 ARG A CA 1
ATOM 1034 C C . ARG A 1 124 ? -25.649 0.202 27.574 1.00 90.69 124 ARG A C 1
ATOM 1036 O O . ARG A 1 124 ? -25.681 0.253 28.803 1.00 90.69 124 ARG A O 1
ATOM 1043 N N . LEU A 1 125 ? -26.078 1.206 26.804 1.00 91.44 125 LEU A N 1
ATOM 1044 C CA . LEU A 1 125 ? -26.682 2.412 27.370 1.00 91.44 125 LEU A CA 1
ATOM 1045 C C . LEU A 1 125 ? -27.939 2.057 28.169 1.00 91.44 125 LEU A C 1
ATOM 1047 O O . LEU A 1 125 ? -28.831 1.346 27.703 1.00 91.44 125 LEU A O 1
ATOM 1051 N N . GLY A 1 126 ? -28.019 2.594 29.384 1.00 88.88 126 GLY A N 1
ATOM 1052 C CA . GLY A 1 126 ? -29.217 2.502 30.203 1.00 88.88 126 GLY A CA 1
ATOM 1053 C C . GLY A 1 126 ? -30.374 3.336 29.629 1.00 88.88 126 GLY A C 1
ATOM 1054 O O . GLY A 1 126 ? -30.187 4.133 28.709 1.00 88.88 126 GLY A O 1
ATOM 1055 N N . PRO A 1 127 ? -31.580 3.243 30.214 1.00 89.31 127 PRO A N 1
ATOM 1056 C CA . PRO A 1 127 ? -32.776 3.954 29.743 1.00 89.31 127 PRO A CA 1
ATOM 1057 C C . PRO A 1 127 ? -32.639 5.490 29.690 1.00 89.31 127 PRO A C 1
ATOM 1059 O O . PRO A 1 127 ? -33.425 6.144 29.013 1.00 89.31 127 PRO A O 1
ATOM 1062 N N . GLY A 1 128 ? -31.653 6.069 30.387 1.00 89.00 128 GLY A N 1
ATOM 1063 C CA . GLY A 1 128 ? -31.320 7.498 30.343 1.00 89.00 128 GLY A CA 1
ATOM 1064 C C . GLY A 1 128 ? -30.262 7.889 29.304 1.00 89.00 128 GLY A C 1
ATOM 1065 O O . GLY A 1 128 ? -29.811 9.029 29.320 1.00 89.00 128 GLY A O 1
ATOM 1066 N N . GLY A 1 129 ? -29.822 6.964 28.443 1.00 88.50 129 GLY A N 1
ATOM 1067 C CA . GLY A 1 129 ? -28.769 7.216 27.452 1.00 88.50 129 GLY A CA 1
ATOM 1068 C C . GLY A 1 129 ? -27.361 7.344 28.043 1.00 88.50 129 GLY A C 1
ATOM 1069 O O . GLY A 1 129 ? -26.459 7.826 27.364 1.00 88.50 129 GLY A O 1
ATOM 1070 N N . LEU A 1 130 ? -27.174 6.932 29.300 1.00 90.12 130 LEU A N 1
ATOM 1071 C CA . LEU A 1 130 ? -25.882 6.925 29.985 1.00 90.12 130 LEU A CA 1
ATOM 1072 C C . LEU A 1 130 ? -25.293 5.517 29.984 1.00 90.12 130 LEU A C 1
ATOM 1074 O O . LEU A 1 130 ? -26.016 4.539 30.191 1.00 90.12 130 LEU A O 1
ATOM 1078 N N . ASP A 1 131 ? -23.983 5.430 29.777 1.00 91.31 131 ASP A N 1
ATOM 1079 C CA . ASP A 1 131 ? -23.228 4.189 29.897 1.00 91.31 131 ASP A CA 1
ATOM 1080 C C . ASP A 1 131 ? -22.964 3.902 31.386 1.00 91.31 131 ASP A C 1
ATOM 1082 O O . ASP A 1 131 ? -22.312 4.713 32.049 1.00 91.31 131 ASP A O 1
ATOM 1086 N N . PRO A 1 132 ? -23.451 2.776 31.942 1.00 89.69 132 PRO A N 1
ATOM 1087 C CA . PRO A 1 132 ? -23.234 2.439 33.346 1.00 89.69 132 PRO A CA 1
ATOM 1088 C C . PRO A 1 132 ? -21.756 2.390 33.748 1.00 89.69 132 PRO A C 1
ATOM 1090 O O . PRO A 1 132 ? -21.439 2.716 34.891 1.00 89.69 132 PRO A O 1
ATOM 1093 N N . VAL A 1 133 ? -20.861 2.008 32.828 1.00 89.69 133 VAL A N 1
ATOM 1094 C CA . VAL A 1 133 ? -19.415 1.942 33.089 1.00 89.69 133 VAL A CA 1
ATOM 1095 C C . VAL A 1 133 ? -18.828 3.347 33.195 1.00 89.69 133 VAL A C 1
ATOM 1097 O O . VAL A 1 133 ? -18.164 3.652 34.180 1.00 89.69 133 VAL A O 1
ATOM 1100 N N . GLU A 1 134 ? -19.137 4.231 32.243 1.00 89.69 134 GLU A N 1
ATOM 1101 C CA . GLU A 1 134 ? -18.667 5.626 32.277 1.00 89.69 134 GLU A CA 1
ATOM 1102 C C . GLU A 1 134 ? -19.202 6.366 33.505 1.00 89.69 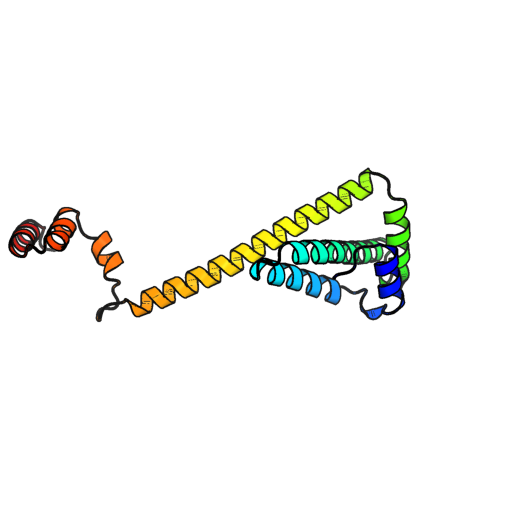134 GLU A C 1
ATOM 1104 O O . GLU A 1 134 ? -18.473 7.120 34.150 1.00 89.69 134 GLU A O 1
ATOM 1109 N N . VAL A 1 135 ? -20.471 6.125 33.859 1.00 90.88 135 VAL A N 1
ATOM 1110 C CA . VAL A 1 135 ? -21.054 6.673 35.086 1.00 90.88 135 VAL A CA 1
ATOM 1111 C C . VAL A 1 135 ? -20.248 6.189 36.282 1.00 90.88 135 VAL A C 1
ATOM 1113 O O . VAL A 1 135 ? -19.783 7.025 37.049 1.00 90.88 135 VAL A O 1
ATOM 1116 N N . TYR A 1 136 ? -20.025 4.880 36.414 1.00 90.00 136 TYR A N 1
ATOM 1117 C CA . TYR A 1 136 ? -19.274 4.304 37.527 1.00 90.00 136 TYR A CA 1
ATOM 1118 C C . TYR A 1 136 ? -17.860 4.888 37.665 1.00 90.00 136 TYR A C 1
ATOM 1120 O O . TYR A 1 136 ? -17.480 5.318 38.752 1.00 90.00 136 TYR A O 1
ATOM 1128 N N . GLU A 1 137 ? -17.109 4.982 36.567 1.00 90.94 137 GLU A N 1
ATOM 1129 C CA . GLU A 1 137 ? -15.747 5.533 36.564 1.00 90.94 137 GLU A CA 1
ATOM 1130 C C . GLU A 1 137 ? -15.709 7.034 36.886 1.00 90.94 137 GLU A C 1
ATOM 1132 O O . GLU A 1 137 ? -14.747 7.515 37.485 1.00 90.94 137 GLU A O 1
ATOM 1137 N N . SER A 1 138 ? -16.765 7.775 36.537 1.00 91.19 138 SER A N 1
ATOM 1138 C CA . SER A 1 138 ? -16.890 9.201 36.864 1.00 91.19 138 SER A CA 1
ATOM 1139 C C . SER A 1 138 ? -17.263 9.473 38.327 1.00 91.19 138 SER A C 1
ATOM 1141 O O . SER A 1 138 ? -17.118 10.605 38.798 1.00 91.19 138 SER A O 1
ATOM 1143 N N . LEU A 1 139 ? -17.754 8.462 39.055 1.00 90.38 139 LEU A N 1
ATOM 1144 C CA . LEU A 1 139 ? -18.158 8.623 40.449 1.00 90.38 139 LEU A CA 1
ATOM 1145 C C . LEU A 1 139 ? -16.945 8.821 41.371 1.00 90.38 139 LEU A C 1
ATOM 1147 O O . LEU A 1 139 ? -15.881 8.250 41.132 1.00 90.38 139 LEU A O 1
ATOM 1151 N N . PRO A 1 140 ? -17.100 9.555 42.487 1.00 90.94 140 PRO A N 1
ATOM 1152 C CA . PRO A 1 140 ? -16.074 9.626 43.521 1.00 90.94 140 PRO A CA 1
ATOM 1153 C C . PRO A 1 140 ? -15.694 8.232 44.059 1.00 90.94 140 PRO A C 1
ATOM 1155 O O . PRO A 1 140 ? -16.578 7.381 44.189 1.00 90.94 140 PRO A O 1
ATOM 1158 N N . PRO A 1 141 ? -14.435 8.004 44.483 1.00 90.12 141 PRO A N 1
ATOM 1159 C CA . PRO A 1 141 ? -13.994 6.708 45.012 1.00 90.12 141 PRO A CA 1
ATOM 1160 C C . PRO A 1 141 ? -14.841 6.191 46.184 1.00 90.12 141 PRO A C 1
ATOM 1162 O O . PRO A 1 141 ? -15.047 4.989 46.323 1.00 90.12 141 PRO A O 1
ATOM 1165 N N . GLU A 1 142 ? -15.364 7.095 47.021 1.00 87.88 142 GLU A N 1
ATOM 1166 C CA . GLU A 1 142 ? -16.261 6.736 48.126 1.00 87.88 142 GLU A CA 1
ATOM 1167 C C . GLU A 1 142 ? -17.581 6.140 47.619 1.00 87.88 142 GLU A C 1
ATOM 1169 O O . GLU A 1 142 ? -18.036 5.133 48.152 1.00 87.88 142 GLU A O 1
ATOM 1174 N N . MET A 1 143 ? -18.154 6.707 46.551 1.00 86.81 143 MET A N 1
ATOM 1175 C CA . MET A 1 143 ? -19.369 6.203 45.901 1.00 86.81 143 MET A CA 1
ATOM 1176 C C . MET A 1 143 ? -19.104 4.888 45.164 1.00 86.81 143 MET A C 1
ATOM 1178 O O . MET A 1 143 ? -19.894 3.959 45.301 1.00 86.81 143 MET A O 1
ATOM 1182 N N . GLN A 1 144 ? -17.985 4.781 44.437 1.00 90.56 144 GLN A N 1
ATOM 1183 C CA . GLN A 1 144 ? -17.563 3.532 43.785 1.00 90.56 144 GLN A CA 1
ATOM 1184 C C . GLN A 1 144 ? -17.500 2.384 44.801 1.00 90.56 144 GLN A C 1
ATOM 1186 O O . GLN A 1 144 ? -18.160 1.360 44.637 1.00 90.56 144 GLN A O 1
ATOM 1191 N N . LYS A 1 145 ? -16.829 2.619 45.936 1.00 90.62 145 LYS A N 1
ATOM 1192 C CA . LYS A 1 145 ? -16.728 1.646 47.026 1.00 90.62 145 LYS A CA 1
ATOM 1193 C C . LYS A 1 145 ? -18.093 1.239 47.600 1.00 90.62 145 LYS A C 1
ATOM 1195 O O . LYS A 1 145 ? -18.306 0.058 47.861 1.00 90.62 145 LYS A O 1
ATOM 1200 N N . CYS A 1 146 ? -19.030 2.180 47.750 1.00 89.75 146 CYS A N 1
ATOM 1201 C CA . CYS A 1 146 ? -20.395 1.862 48.192 1.00 89.75 146 CYS A CA 1
ATOM 1202 C C . CYS A 1 146 ? -21.100 0.889 47.230 1.00 89.75 146 CYS A C 1
ATOM 1204 O O . CYS A 1 146 ? -21.799 -0.025 47.670 1.00 89.75 146 CYS A O 1
ATOM 1206 N N . PHE A 1 147 ? -20.919 1.071 45.918 1.00 89.06 147 PHE A N 1
ATOM 1207 C CA . PHE A 1 147 ? -21.489 0.193 44.893 1.00 89.06 147 PHE A CA 1
ATOM 1208 C C . PHE A 1 147 ? -20.792 -1.176 44.836 1.00 89.06 147 PHE A C 1
ATOM 1210 O O . PHE A 1 147 ? -21.489 -2.188 44.721 1.00 89.06 147 PHE A O 1
ATOM 1217 N N . ASP A 1 148 ? -19.463 -1.228 44.982 1.00 91.50 148 ASP A N 1
ATOM 1218 C CA . ASP A 1 148 ? -18.688 -2.479 45.053 1.00 91.50 148 ASP A CA 1
ATOM 1219 C C . ASP A 1 148 ? -19.104 -3.345 46.252 1.00 91.50 148 ASP A C 1
ATOM 1221 O O . ASP A 1 148 ? -19.343 -4.549 46.118 1.00 91.50 148 ASP A O 1
ATOM 1225 N N . GLU A 1 149 ? -19.236 -2.725 47.428 1.00 92.19 149 GLU A N 1
ATOM 1226 C CA . GLU A 1 149 ? -19.624 -3.393 48.678 1.00 92.19 149 GLU A CA 1
ATOM 1227 C C . GLU A 1 149 ? -21.141 -3.638 48.772 1.00 92.19 149 GLU A C 1
ATOM 1229 O O . GLU A 1 149 ? -21.599 -4.384 49.640 1.00 92.19 149 GLU A O 1
ATOM 1234 N N . LYS A 1 150 ? -21.924 -3.064 47.846 1.00 88.75 150 LYS A N 1
ATOM 1235 C CA . LYS A 1 150 ? -23.398 -3.084 47.833 1.00 88.75 150 LYS A CA 1
ATOM 1236 C C . LYS A 1 150 ? -24.004 -2.571 49.145 1.00 88.75 150 LYS A C 1
ATOM 1238 O O . LYS A 1 150 ? -25.067 -3.036 49.567 1.00 88.75 150 LYS A O 1
ATOM 1243 N N . ASP A 1 151 ? -23.337 -1.608 49.779 1.00 90.06 151 ASP A N 1
ATOM 1244 C CA . ASP A 1 151 ? -23.733 -1.043 51.066 1.00 90.06 151 ASP A CA 1
ATOM 1245 C C . ASP A 1 151 ? -24.604 0.206 50.865 1.00 90.06 151 ASP A C 1
ATOM 1247 O O . ASP A 1 151 ? -24.138 1.310 50.570 1.00 90.06 151 ASP A O 1
ATOM 1251 N N . ILE A 1 152 ? -25.914 0.015 51.033 1.00 85.44 152 ILE A N 1
ATOM 1252 C CA . ILE A 1 152 ? -26.922 1.074 50.891 1.00 85.44 152 ILE A CA 1
ATOM 1253 C C . ILE A 1 152 ? -26.765 2.140 51.985 1.00 85.44 152 ILE A C 1
ATOM 1255 O O . ILE A 1 152 ? -27.079 3.309 51.759 1.00 85.44 152 ILE A O 1
ATOM 1259 N N . GLN A 1 153 ? -26.297 1.753 53.169 1.00 85.75 153 GLN A N 1
ATOM 1260 C CA . GLN A 1 153 ? -26.204 2.634 54.325 1.00 85.75 153 GLN A CA 1
ATOM 1261 C C . GLN A 1 153 ? -24.997 3.565 54.185 1.00 85.75 153 GLN A C 1
ATOM 1263 O O . GLN A 1 153 ? -25.126 4.777 54.351 1.00 85.75 153 GLN A O 1
ATOM 1268 N N . MET A 1 154 ? -23.868 3.017 53.734 1.00 85.62 154 MET A N 1
ATOM 1269 C CA . MET A 1 154 ? -22.686 3.797 53.376 1.00 85.62 154 MET A CA 1
ATOM 1270 C C . MET A 1 154 ? -22.979 4.790 52.239 1.00 85.62 154 MET A C 1
ATOM 1272 O O . MET A 1 154 ? -22.554 5.944 52.306 1.00 85.62 154 MET A O 1
ATOM 1276 N N . LEU A 1 155 ? -23.773 4.387 51.239 1.00 86.19 155 LEU A N 1
ATOM 1277 C CA . LEU A 1 155 ? -24.176 5.269 50.140 1.00 86.19 155 LEU A CA 1
ATOM 1278 C C . LEU A 1 155 ? -24.988 6.481 50.635 1.00 86.19 155 LEU A C 1
ATOM 1280 O O . LEU A 1 155 ? -24.739 7.611 50.214 1.00 86.19 155 LEU A O 1
ATOM 1284 N N . GLN A 1 156 ? -25.944 6.264 51.544 1.00 84.44 156 GLN A N 1
ATOM 1285 C CA . GLN A 1 156 ? -26.756 7.340 52.131 1.00 84.44 156 GLN A CA 1
ATOM 1286 C C . GLN A 1 156 ? -25.905 8.331 52.938 1.00 84.44 156 GLN A C 1
ATOM 1288 O O . GLN A 1 156 ? -26.101 9.546 52.834 1.00 84.44 156 GLN A O 1
ATOM 1293 N N . ASP A 1 157 ? -24.931 7.829 53.698 1.00 86.44 157 ASP A N 1
ATOM 1294 C CA . ASP A 1 157 ? -24.015 8.660 54.482 1.00 86.44 157 ASP A CA 1
ATOM 1295 C C . ASP A 1 157 ? -23.121 9.534 53.597 1.00 86.44 157 ASP A C 1
ATOM 1297 O O . ASP A 1 157 ? -22.871 10.694 53.930 1.00 86.44 157 ASP A O 1
ATOM 1301 N N . VAL A 1 158 ? -22.642 8.995 52.470 1.00 85.06 158 VAL A N 1
ATOM 1302 C CA . VAL A 1 158 ? -21.837 9.748 51.498 1.00 85.06 158 VAL A CA 1
ATOM 1303 C C . VAL A 1 158 ? -22.684 10.833 50.835 1.00 85.06 158 VAL A C 1
ATOM 1305 O O . VAL A 1 158 ? -22.269 11.989 50.826 1.00 85.06 158 VAL A O 1
ATOM 1308 N N . ILE A 1 159 ? -23.902 10.512 50.379 1.00 84.75 159 ILE A N 1
ATOM 1309 C CA . ILE A 1 159 ? -24.820 11.488 49.761 1.00 84.75 159 ILE A CA 1
ATOM 1310 C C . ILE A 1 159 ? -25.128 12.651 50.713 1.00 84.75 159 ILE A C 1
ATOM 1312 O O . ILE A 1 159 ? -25.141 13.802 50.291 1.00 84.75 159 ILE A O 1
ATOM 1316 N N . THR A 1 160 ? -25.326 12.373 52.003 1.00 84.12 160 THR A N 1
ATOM 1317 C CA . THR A 1 160 ? -25.647 13.404 53.009 1.00 84.12 160 THR A CA 1
ATOM 1318 C C . THR A 1 160 ? -24.486 14.380 53.253 1.00 84.12 160 THR A C 1
ATOM 1320 O O . THR A 1 160 ? -24.703 15.499 53.716 1.00 84.12 160 THR A O 1
ATOM 1323 N N . LYS A 1 161 ? -23.247 13.968 52.954 1.00 83.25 161 LYS A N 1
ATOM 1324 C CA . LYS A 1 161 ? -22.034 14.790 53.093 1.00 83.25 161 LYS A CA 1
ATOM 1325 C C . LYS A 1 161 ? -21.683 15.571 51.825 1.00 83.25 161 LYS A C 1
ATOM 1327 O O . LYS A 1 161 ? -20.815 16.439 51.892 1.00 83.25 161 LYS A O 1
ATOM 1332 N N . MET A 1 162 ? -22.301 15.254 50.686 1.00 78.25 162 MET A N 1
ATOM 1333 C CA . MET A 1 162 ? -22.084 15.984 49.437 1.00 78.25 162 MET A CA 1
ATOM 1334 C C . MET A 1 162 ? -22.884 17.290 49.443 1.00 78.25 162 MET A C 1
ATOM 1336 O O . MET A 1 162 ? -24.008 17.335 49.940 1.00 78.25 162 MET A O 1
ATOM 1340 N N . ASP A 1 163 ? -22.294 18.354 48.893 1.00 74.19 163 ASP A N 1
ATOM 1341 C CA . ASP A 1 163 ? -22.949 19.660 48.801 1.00 74.19 163 ASP A CA 1
ATOM 1342 C C . ASP A 1 163 ? -24.211 19.550 47.925 1.00 74.19 163 ASP A C 1
ATOM 1344 O O . ASP A 1 163 ? -24.114 19.117 46.767 1.00 74.19 163 ASP A O 1
ATOM 1348 N N . PRO A 1 164 ? -25.398 19.919 48.439 1.00 70.12 164 PRO A N 1
ATOM 1349 C CA . PRO A 1 164 ? -26.599 19.968 47.626 1.00 70.12 164 PRO A CA 1
ATOM 1350 C C . PRO A 1 164 ? -26.438 21.101 46.610 1.00 70.12 164 PRO A C 1
ATOM 1352 O O . PRO A 1 164 ? -26.257 22.262 46.977 1.00 70.12 164 PRO A O 1
ATOM 1355 N N . THR A 1 165 ? -26.464 20.745 45.329 1.00 58.28 165 THR A N 1
ATOM 1356 C CA . THR A 1 165 ? -26.510 21.706 44.219 1.00 58.28 165 THR A CA 1
ATOM 1357 C C . THR A 1 165 ? -27.923 22.224 44.003 1.00 58.28 165 THR A C 1
ATOM 1359 O O . THR A 1 165 ? -28.881 21.442 44.208 1.00 58.28 165 THR A O 1
#

Secondary structure (DSSP, 8-state):
----SHHHHHHHHHH-GGGSSHHHHHHHHHHHHHHHHTT-HHHHHHHHHHHHHHHHHHHHHHHHTS-HHHHHHHHHHHHHT--HHHHHHHHHHHHHHHHHHHHHHHHHHHHHHHHHHHHHHHHH--TTS--HHHHHHHS-HHHHHHHHHT-HHHHHHHHHHSPP-

pLDDT: mean 93.19, std 5.56, range [58.28, 98.5]

Organism: Tetraodon nigroviridis (NCBI:txid99883)